Protein AF-A0A1I0E9F6-F1 (afdb_monomer_lite)

Structure (mmCIF, N/CA/C/O backbone):
data_AF-A0A1I0E9F6-F1
#
_entry.id   AF-A0A1I0E9F6-F1
#
loop_
_atom_site.group_PDB
_atom_site.id
_atom_site.type_symbol
_atom_site.label_atom_id
_atom_site.label_alt_id
_atom_site.label_comp_id
_atom_site.label_asym_id
_atom_site.label_entity_id
_atom_site.label_seq_id
_atom_site.pdbx_PDB_ins_code
_atom_site.Cartn_x
_atom_site.Cartn_y
_atom_site.Cartn_z
_atom_site.occupancy
_atom_site.B_iso_or_equiv
_atom_site.auth_seq_id
_atom_site.auth_comp_id
_atom_site.auth_asym_id
_atom_site.auth_atom_id
_atom_site.pdbx_PDB_model_num
ATOM 1 N N . MET A 1 1 ? 6.811 0.897 -11.372 1.00 76.19 1 MET A N 1
ATOM 2 C CA . MET A 1 1 ? 6.957 1.931 -10.322 1.00 76.19 1 MET A CA 1
ATOM 3 C C . MET A 1 1 ? 6.131 1.507 -9.110 1.00 76.19 1 MET A C 1
ATOM 5 O O . MET A 1 1 ? 5.126 0.849 -9.340 1.00 76.19 1 MET A O 1
ATOM 9 N N . PHE A 1 2 ? 6.549 1.784 -7.867 1.00 81.81 2 PHE A N 1
ATOM 10 C CA . PHE A 1 2 ? 5.741 1.463 -6.677 1.00 81.81 2 PHE A CA 1
ATOM 11 C C . PHE A 1 2 ? 4.905 2.675 -6.269 1.00 81.81 2 PHE A C 1
ATOM 13 O O . PHE A 1 2 ? 5.472 3.741 -6.035 1.00 81.81 2 PHE A O 1
ATOM 20 N N . SER A 1 3 ? 3.599 2.492 -6.107 1.00 83.69 3 SER A N 1
ATOM 21 C CA . SER A 1 3 ? 2.678 3.564 -5.709 1.00 83.69 3 SER A CA 1
ATOM 22 C C . SER A 1 3 ? 2.031 3.244 -4.370 1.00 83.69 3 SER A C 1
ATOM 24 O O . SER A 1 3 ? 1.724 2.088 -4.102 1.00 83.69 3 SER A O 1
ATOM 26 N N . VAL A 1 4 ? 1.814 4.251 -3.521 1.00 83.00 4 VAL A N 1
ATOM 27 C CA . VAL A 1 4 ? 1.089 4.079 -2.250 1.00 83.00 4 VAL A CA 1
ATOM 28 C C . VAL A 1 4 ? -0.264 4.765 -2.339 1.00 83.00 4 VAL A C 1
ATOM 30 O O . VAL A 1 4 ? -0.345 5.968 -2.592 1.00 83.00 4 VAL A O 1
ATOM 33 N N . ILE A 1 5 ? -1.318 4.000 -2.083 1.00 84.94 5 ILE A N 1
ATOM 34 C CA . ILE A 1 5 ? -2.711 4.429 -2.117 1.00 84.94 5 ILE A CA 1
ATOM 35 C C . ILE A 1 5 ? -3.287 4.320 -0.708 1.00 84.94 5 ILE A C 1
ATOM 37 O O . ILE A 1 5 ? -3.130 3.299 -0.041 1.00 84.94 5 ILE A O 1
ATOM 41 N N . LYS A 1 6 ? -3.978 5.361 -0.252 1.00 83.25 6 LYS A N 1
ATOM 42 C CA . LYS A 1 6 ? -4.794 5.329 0.963 1.00 83.25 6 LYS A CA 1
ATOM 43 C C . LYS A 1 6 ? -6.232 4.997 0.588 1.00 83.25 6 LYS A C 1
ATOM 45 O O . LYS A 1 6 ? -6.806 5.706 -0.226 1.00 83.25 6 LYS A O 1
ATOM 50 N N . LYS A 1 7 ? -6.802 3.961 1.203 1.00 78.94 7 LYS A N 1
ATOM 51 C CA . LYS A 1 7 ? -8.227 3.614 1.149 1.00 78.94 7 LYS A CA 1
ATOM 52 C C . LYS A 1 7 ? -8.850 3.944 2.510 1.00 78.94 7 LYS A C 1
ATOM 54 O O . LYS A 1 7 ? -8.357 3.489 3.544 1.00 78.94 7 LYS A O 1
ATOM 59 N N . THR A 1 8 ? -9.895 4.762 2.530 1.00 70.62 8 THR A N 1
ATOM 60 C CA . THR A 1 8 ? -10.669 5.060 3.746 1.00 70.62 8 THR A CA 1
ATOM 61 C C . THR A 1 8 ? -11.948 4.221 3.770 1.00 70.62 8 THR A C 1
ATOM 63 O O . THR A 1 8 ? -12.474 3.845 2.729 1.00 70.62 8 THR A O 1
ATOM 66 N N . ASN A 1 9 ? -12.450 3.883 4.962 1.00 63.16 9 ASN A N 1
ATOM 67 C CA . ASN A 1 9 ? -13.676 3.079 5.099 1.00 63.16 9 ASN A CA 1
ATOM 68 C C . ASN A 1 9 ? -14.961 3.878 4.804 1.00 63.16 9 ASN A C 1
ATOM 70 O O . ASN A 1 9 ? -16.017 3.281 4.630 1.00 63.16 9 ASN A O 1
ATOM 74 N N . ASN A 1 10 ? -14.880 5.211 4.716 1.00 63.31 10 ASN A N 1
ATOM 75 C CA . ASN A 1 10 ? -16.042 6.094 4.545 1.00 63.31 10 ASN A CA 1
ATOM 76 C C . ASN A 1 10 ? -16.424 6.349 3.074 1.00 63.31 10 ASN A C 1
ATOM 78 O O . ASN A 1 10 ? -17.231 7.229 2.791 1.00 63.31 10 ASN A O 1
ATOM 82 N N . GLY A 1 11 ? -15.855 5.597 2.134 1.00 55.47 11 GLY A N 1
ATOM 83 C CA . GLY A 1 11 ? -16.108 5.742 0.704 1.00 55.47 11 GLY A CA 1
ATOM 84 C C . GLY A 1 11 ? -14.909 5.273 -0.107 1.00 55.47 11 GLY A C 1
ATOM 85 O O . GLY A 1 11 ? -13.804 5.150 0.413 1.00 55.47 11 GLY A O 1
ATOM 86 N N . LEU A 1 12 ? -15.117 5.003 -1.393 1.00 51.84 12 LEU A N 1
ATOM 87 C CA . LEU A 1 12 ? -14.092 4.500 -2.313 1.00 51.84 12 LEU A CA 1
ATOM 88 C C . LEU A 1 12 ? -13.080 5.596 -2.713 1.00 51.84 12 LEU A C 1
ATOM 90 O O . LEU A 1 12 ? -12.671 5.685 -3.866 1.00 51.84 12 LEU A O 1
ATOM 94 N N . GLU A 1 13 ? -12.668 6.454 -1.779 1.00 59.38 13 GLU A N 1
ATOM 95 C CA . GLU A 1 13 ? -11.641 7.459 -2.030 1.00 59.38 13 GLU A CA 1
ATOM 96 C C . GLU A 1 13 ? -10.264 6.814 -1.896 1.00 59.38 13 GLU A C 1
ATOM 98 O O . GLU A 1 13 ? -9.713 6.630 -0.809 1.00 59.38 13 GLU A O 1
ATOM 103 N N . SER A 1 14 ? -9.726 6.421 -3.048 1.00 66.06 14 SER A N 1
ATOM 104 C CA . SER A 1 14 ? -8.343 5.985 -3.198 1.00 66.06 14 SER A CA 1
ATOM 105 C C . SER A 1 14 ? -7.468 7.211 -3.450 1.00 66.06 14 SER A C 1
ATOM 107 O O . SER A 1 14 ? -7.265 7.610 -4.594 1.00 66.06 14 SER A O 1
ATOM 109 N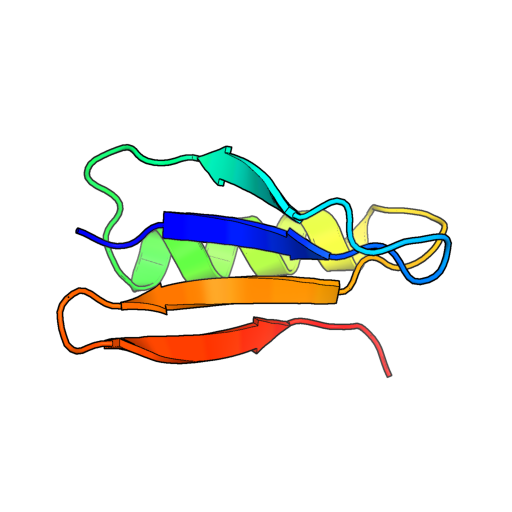 N . THR A 1 15 ? -6.950 7.839 -2.395 1.00 75.00 15 THR A N 1
ATOM 110 C CA . THR A 1 15 ? -5.993 8.944 -2.559 1.00 75.00 15 THR A CA 1
ATOM 111 C C . THR A 1 15 ? -4.602 8.371 -2.806 1.00 75.00 15 THR A C 1
ATOM 113 O O . THR A 1 15 ? -4.061 7.652 -1.960 1.00 75.00 15 THR A O 1
ATOM 116 N N . VAL A 1 16 ? -3.992 8.698 -3.946 1.00 79.00 16 VAL A N 1
ATOM 117 C CA . VAL A 1 16 ? -2.577 8.393 -4.190 1.00 79.00 16 VAL A CA 1
ATOM 118 C C . VAL A 1 16 ? -1.741 9.297 -3.289 1.00 79.00 16 VAL A C 1
ATOM 120 O O . VAL A 1 16 ? -1.704 10.509 -3.470 1.00 79.00 16 VAL A O 1
ATOM 123 N N . LEU A 1 17 ? -1.087 8.707 -2.291 1.00 78.56 17 LEU A N 1
ATOM 124 C CA . LEU A 1 17 ? -0.249 9.449 -1.350 1.00 78.56 17 LEU A CA 1
ATOM 125 C C . LEU A 1 17 ? 1.125 9.758 -1.939 1.00 78.56 17 LEU A C 1
ATOM 127 O O . LEU A 1 17 ? 1.727 10.775 -1.604 1.00 78.56 17 LEU A O 1
ATOM 131 N N . LYS A 1 18 ? 1.650 8.849 -2.770 1.00 77.31 18 LYS A N 1
ATOM 132 C CA . LYS A 1 18 ? 2.945 9.013 -3.430 1.00 77.31 18 LYS A CA 1
ATOM 133 C C .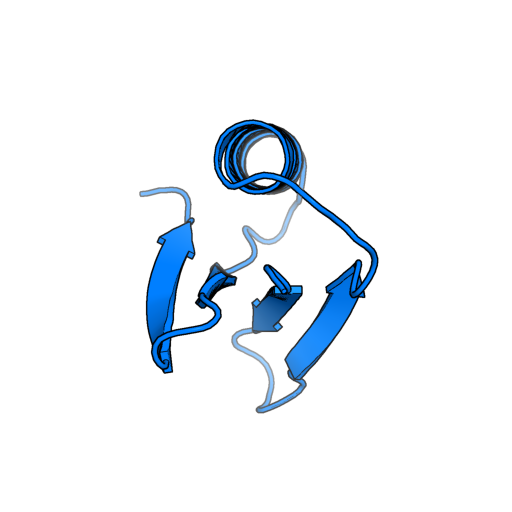 LYS A 1 18 ? 3.054 8.096 -4.642 1.00 77.31 18 LYS A C 1
ATOM 135 O O . LYS A 1 18 ? 2.846 6.888 -4.515 1.00 77.31 18 LYS A O 1
ATOM 140 N N . SER A 1 19 ? 3.390 8.682 -5.789 1.00 70.75 19 SER A N 1
ATOM 141 C CA . SER A 1 19 ? 3.513 7.995 -7.082 1.00 70.75 19 SER A CA 1
ATOM 142 C C . SER A 1 19 ? 4.932 8.055 -7.660 1.00 70.75 19 SER A C 1
ATOM 144 O O . SER A 1 19 ? 5.119 7.668 -8.806 1.00 70.75 19 SER A O 1
ATOM 146 N N . ASP A 1 20 ? 5.918 8.551 -6.907 1.00 65.94 20 ASP A N 1
ATOM 147 C CA . ASP A 1 20 ? 7.288 8.752 -7.403 1.00 65.94 20 ASP A CA 1
ATOM 148 C C . ASP A 1 20 ? 8.086 7.440 -7.448 1.00 65.94 20 ASP A C 1
ATOM 150 O O . ASP A 1 20 ? 7.583 6.400 -7.029 1.00 65.94 20 ASP A O 1
ATOM 154 N N . LEU A 1 21 ? 9.318 7.476 -7.987 1.00 70.12 21 LEU A N 1
ATOM 155 C CA . LEU A 1 21 ? 10.274 6.358 -8.116 1.00 70.12 21 LEU A CA 1
ATOM 156 C C . LEU A 1 21 ? 10.654 5.759 -6.744 1.00 70.12 21 LEU A C 1
ATOM 158 O O . LEU A 1 21 ? 11.798 5.810 -6.298 1.00 70.12 21 LEU A O 1
ATOM 162 N N . MET A 1 22 ? 9.683 5.205 -6.028 1.00 79.75 22 MET A N 1
ATOM 163 C CA . MET A 1 22 ? 9.878 4.572 -4.744 1.00 79.75 22 MET A CA 1
ATOM 164 C C . MET A 1 22 ? 10.403 3.168 -4.963 1.00 79.75 22 MET A C 1
ATOM 166 O O . MET A 1 22 ? 9.938 2.425 -5.825 1.00 79.75 22 MET A O 1
ATOM 170 N N . THR A 1 23 ? 11.357 2.785 -4.129 1.00 87.75 23 THR A N 1
ATOM 171 C CA . THR A 1 23 ? 11.731 1.382 -3.990 1.00 87.75 23 THR A CA 1
ATOM 172 C C . THR A 1 23 ? 10.699 0.678 -3.110 1.00 87.75 23 THR A C 1
ATOM 174 O O . THR A 1 23 ? 10.041 1.304 -2.272 1.00 87.75 23 THR A O 1
ATOM 177 N N . ARG A 1 24 ? 10.608 -0.653 -3.208 1.00 86.75 24 ARG A N 1
ATOM 178 C CA . ARG A 1 24 ? 9.776 -1.461 -2.298 1.00 86.75 24 ARG A CA 1
ATOM 179 C C . ARG A 1 24 ? 10.059 -1.145 -0.824 1.00 86.75 24 ARG A C 1
ATOM 181 O O . ARG A 1 24 ? 9.143 -1.041 -0.013 1.00 86.75 24 ARG A O 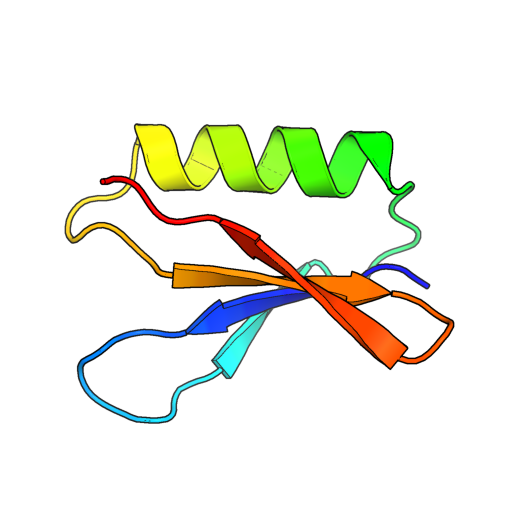1
ATOM 188 N N . LYS A 1 25 ? 11.338 -0.959 -0.470 1.00 89.56 25 LYS A N 1
ATOM 189 C CA . LYS A 1 25 ? 11.770 -0.667 0.905 1.00 89.56 25 LYS A CA 1
ATOM 190 C C . LYS A 1 25 ? 11.249 0.689 1.392 1.00 89.56 25 LYS A C 1
ATOM 192 O O . LYS A 1 25 ? 10.738 0.761 2.509 1.00 89.56 25 LYS A O 1
ATOM 197 N N . SER A 1 26 ? 11.341 1.740 0.572 1.00 88.88 26 SER A N 1
ATOM 198 C CA . SER A 1 26 ? 10.864 3.076 0.954 1.00 88.88 26 SER A CA 1
ATOM 199 C C . SER A 1 26 ? 9.338 3.131 1.058 1.00 88.88 26 SER A C 1
ATOM 201 O O . SER A 1 26 ? 8.827 3.676 2.034 1.00 88.88 26 SER A O 1
ATOM 203 N N . ALA A 1 27 ? 8.614 2.498 0.127 1.00 88.56 27 ALA A N 1
ATOM 204 C CA . ALA A 1 27 ? 7.152 2.420 0.164 1.00 88.56 27 ALA A CA 1
ATOM 205 C C . ALA A 1 27 ? 6.641 1.720 1.440 1.00 88.56 27 ALA A C 1
ATOM 207 O O . ALA A 1 27 ? 5.736 2.220 2.111 1.00 88.56 27 ALA A O 1
ATOM 208 N N . ARG A 1 28 ? 7.281 0.614 1.846 1.00 90.69 28 ARG A N 1
ATOM 209 C CA . ARG A 1 28 ? 6.960 -0.092 3.100 1.00 90.69 28 ARG A CA 1
ATOM 210 C C . ARG A 1 28 ? 7.229 0.749 4.343 1.00 90.69 28 ARG A C 1
ATOM 212 O O . ARG A 1 28 ? 6.406 0.770 5.254 1.00 90.69 28 ARG A O 1
ATOM 219 N N . HIS A 1 29 ? 8.380 1.422 4.402 1.00 90.75 29 HIS A N 1
ATOM 220 C CA . HIS A 1 29 ? 8.723 2.276 5.541 1.00 90.75 29 HIS A CA 1
ATOM 221 C C . HIS A 1 29 ? 7.732 3.441 5.683 1.00 90.75 29 HIS A C 1
ATOM 223 O O . HIS A 1 29 ? 7.259 3.719 6.784 1.00 90.75 29 HIS A O 1
ATOM 229 N N . PHE A 1 30 ? 7.347 4.052 4.558 1.00 88.50 30 PHE A N 1
ATOM 230 C CA . PHE A 1 30 ? 6.318 5.087 4.502 1.00 88.50 30 PHE A CA 1
ATOM 231 C C . PHE A 1 30 ? 4.968 4.588 5.034 1.00 88.50 30 PHE A C 1
ATOM 233 O O . PHE A 1 30 ? 4.406 5.207 5.938 1.00 88.50 30 PHE A O 1
ATOM 240 N N . CYS A 1 31 ? 4.486 3.438 4.545 1.00 88.12 31 CYS A N 1
ATOM 241 C CA . CYS A 1 31 ? 3.206 2.877 4.982 1.00 88.12 31 CYS A CA 1
ATOM 242 C C . CYS A 1 31 ? 3.186 2.576 6.484 1.00 88.12 31 CYS A C 1
ATOM 244 O O . CYS A 1 31 ? 2.250 2.975 7.172 1.00 88.12 31 CYS A O 1
ATOM 24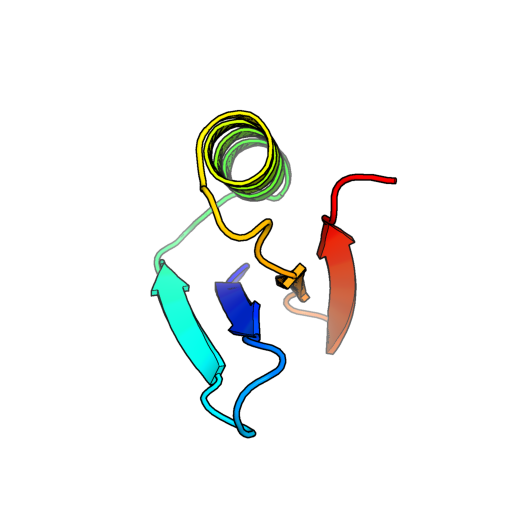6 N N . LYS A 1 32 ? 4.244 1.947 7.017 1.00 88.88 32 LYS A N 1
ATOM 247 C CA . LYS A 1 32 ? 4.376 1.684 8.461 1.00 88.88 32 LYS A CA 1
ATOM 248 C C . LYS A 1 32 ? 4.313 2.966 9.290 1.00 88.88 32 LYS A C 1
ATOM 250 O O . LYS A 1 32 ? 3.633 3.000 10.308 1.00 88.88 32 LYS A O 1
ATOM 255 N N . GLY A 1 33 ? 5.001 4.020 8.849 1.00 87.50 33 GLY A N 1
ATOM 256 C CA . GLY A 1 33 ? 5.001 5.303 9.548 1.00 87.50 33 GLY A CA 1
ATOM 257 C C . GLY A 1 33 ? 3.624 5.968 9.582 1.00 87.50 33 GLY A C 1
ATOM 258 O O . GLY A 1 33 ? 3.260 6.541 10.603 1.00 87.50 33 GLY A O 1
ATOM 259 N N . ILE A 1 34 ? 2.858 5.896 8.490 1.00 85.44 34 ILE A N 1
ATOM 260 C CA . ILE A 1 34 ? 1.504 6.466 8.442 1.00 85.44 34 ILE A CA 1
ATOM 261 C C . ILE A 1 34 ? 0.531 5.650 9.288 1.00 85.44 34 ILE A C 1
ATOM 263 O O . ILE A 1 34 ? -0.171 6.240 10.102 1.00 85.44 34 ILE A O 1
ATOM 267 N N . VAL A 1 35 ? 0.505 4.322 9.134 1.00 85.31 35 VAL A N 1
ATOM 268 C CA . VAL A 1 35 ? -0.401 3.452 9.905 1.00 85.31 35 VAL A CA 1
ATOM 269 C C . VAL A 1 35 ? -0.179 3.616 11.409 1.00 85.31 35 VAL A C 1
ATOM 271 O O . VAL A 1 35 ? -1.146 3.710 12.149 1.00 85.31 35 VAL A O 1
ATOM 274 N N . ALA A 1 36 ? 1.072 3.752 11.860 1.00 84.69 36 ALA A N 1
ATOM 275 C CA . ALA A 1 36 ? 1.386 3.934 13.278 1.00 84.69 36 ALA A CA 1
ATOM 276 C C . ALA A 1 36 ? 0.971 5.300 13.864 1.00 84.69 36 ALA A C 1
ATOM 278 O O . ALA A 1 36 ? 0.970 5.457 15.081 1.00 84.69 36 ALA A O 1
ATOM 279 N N . ARG A 1 37 ? 0.696 6.313 13.029 1.00 82.44 37 ARG A N 1
ATOM 280 C CA . ARG A 1 37 ? 0.441 7.697 13.480 1.00 82.44 37 ARG A CA 1
ATOM 281 C C . ARG A 1 37 ? -0.952 8.223 13.153 1.00 82.44 37 ARG A C 1
ATOM 283 O O . ARG A 1 37 ? -1.357 9.234 13.717 1.00 82.44 37 ARG A O 1
ATOM 290 N N . ALA A 1 38 ? -1.649 7.617 12.200 1.00 77.50 38 ALA A N 1
ATOM 291 C CA . ALA A 1 38 ? -2.917 8.129 11.704 1.00 77.50 38 ALA A CA 1
ATOM 292 C C . ALA A 1 38 ? -4.102 7.609 12.534 1.00 77.50 38 ALA A C 1
ATOM 294 O O . ALA A 1 38 ? -4.213 6.413 12.779 1.00 77.50 38 ALA A O 1
ATOM 295 N N . ASN A 1 39 ? -5.001 8.521 12.914 1.00 70.69 39 ASN A N 1
ATOM 296 C CA . ASN A 1 39 ? -6.281 8.232 13.558 1.00 70.69 39 ASN A CA 1
ATOM 297 C C . ASN A 1 39 ? -7.397 8.9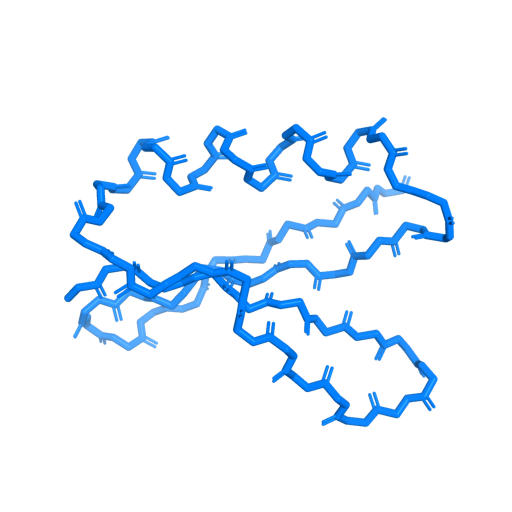79 12.787 1.00 70.69 39 ASN A C 1
ATOM 299 O O . ASN A 1 39 ? -7.296 10.204 12.667 1.00 70.69 39 ASN A O 1
ATOM 303 N N . PRO A 1 40 ? -8.419 8.306 12.222 1.00 72.62 40 PRO A N 1
ATOM 304 C CA . PRO A 1 40 ? -8.655 6.861 12.257 1.00 72.62 40 PRO A CA 1
ATOM 305 C C . PRO A 1 40 ? -7.599 6.075 11.476 1.00 72.62 40 PRO A C 1
ATOM 307 O O . PRO A 1 40 ? -6.982 6.600 10.544 1.00 72.62 40 PRO A O 1
ATOM 310 N N . GLU A 1 41 ? -7.402 4.817 11.869 1.00 73.62 41 GLU A N 1
ATOM 311 C CA . GLU A 1 41 ? -6.406 3.925 11.275 1.00 73.62 41 GLU A CA 1
ATOM 312 C C . GLU A 1 41 ? -6.688 3.717 9.777 1.00 73.62 41 GLU A C 1
ATOM 314 O O . GLU A 1 41 ? -7.735 3.182 9.400 1.00 73.62 41 GLU A O 1
ATOM 319 N N . PRO A 1 42 ? -5.792 4.165 8.881 1.00 82.50 42 PRO A N 1
ATOM 320 C CA . PRO A 1 42 ? -6.028 4.079 7.453 1.00 82.50 42 PRO A CA 1
ATOM 321 C C . PRO A 1 42 ? -5.619 2.707 6.917 1.00 82.50 42 PRO A C 1
ATOM 323 O O . PRO A 1 42 ? -4.600 2.144 7.321 1.00 82.50 42 PRO A O 1
ATOM 326 N N . ARG A 1 43 ? -6.341 2.224 5.902 1.00 86.75 43 ARG A N 1
ATOM 327 C CA . ARG A 1 43 ? -5.887 1.106 5.074 1.00 86.75 43 ARG A CA 1
ATOM 328 C C . ARG A 1 43 ? -5.007 1.646 3.952 1.00 86.75 43 ARG A C 1
ATOM 330 O O . ARG A 1 43 ? -5.481 2.353 3.067 1.00 86.75 43 ARG A O 1
ATOM 337 N N . LEU A 1 44 ? -3.722 1.318 3.965 1.00 88.56 44 LEU A N 1
ATOM 338 C CA . LEU A 1 44 ? -2.786 1.676 2.901 1.00 88.56 44 LEU A CA 1
ATOM 339 C C . LEU A 1 44 ? -2.515 0.475 2.001 1.00 88.56 44 LEU A C 1
ATOM 341 O O . LEU A 1 44 ? -2.468 -0.663 2.462 1.00 88.56 44 LEU A O 1
ATOM 345 N N . VAL A 1 45 ? -2.317 0.733 0.715 1.00 89.62 45 VAL A N 1
ATOM 346 C CA . VAL A 1 45 ? -2.007 -0.277 -0.295 1.00 89.62 45 VAL A CA 1
ATOM 347 C C . VAL A 1 45 ? -0.787 0.175 -1.081 1.00 89.62 45 VAL A C 1
ATOM 349 O O . VAL A 1 45 ? -0.767 1.287 -1.604 1.00 89.62 45 VAL A O 1
ATO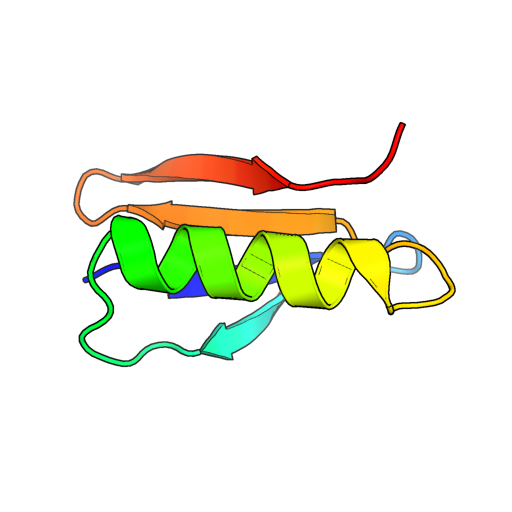M 352 N N . ILE A 1 46 ? 0.227 -0.680 -1.171 1.00 90.44 46 ILE A N 1
ATOM 353 C CA . ILE A 1 46 ? 1.342 -0.504 -2.099 1.00 90.44 46 ILE A CA 1
ATOM 354 C C . ILE A 1 46 ? 1.001 -1.265 -3.375 1.00 90.44 46 ILE A C 1
ATOM 356 O O . ILE A 1 46 ? 0.853 -2.482 -3.326 1.00 90.44 46 ILE A O 1
ATOM 360 N N . VAL A 1 47 ? 0.912 -0.568 -4.504 1.00 89.19 47 VAL A N 1
ATOM 361 C CA . VAL A 1 47 ? 0.754 -1.173 -5.830 1.00 89.19 47 VAL A CA 1
ATOM 362 C C . VAL A 1 47 ? 2.133 -1.350 -6.448 1.00 89.19 47 VAL A C 1
ATOM 364 O O . VAL A 1 47 ? 2.904 -0.393 -6.571 1.00 89.19 47 VAL A O 1
ATOM 367 N N . HIS A 1 48 ? 2.458 -2.588 -6.793 1.00 88.81 48 HIS A N 1
ATOM 368 C CA . HIS A 1 48 ? 3.717 -2.963 -7.411 1.00 88.81 48 HIS A CA 1
ATOM 369 C C . HIS A 1 48 ? 3.677 -2.786 -8.940 1.00 88.81 48 HIS A C 1
ATOM 371 O O . HIS A 1 48 ? 2.600 -2.756 -9.535 1.00 88.81 48 HIS A O 1
ATOM 377 N N . PRO A 1 49 ? 4.845 -2.720 -9.611 1.00 84.81 49 PRO A N 1
ATOM 378 C CA . PRO A 1 49 ? 4.909 -2.646 -11.073 1.00 84.81 49 PRO A CA 1
ATOM 379 C C . PRO A 1 49 ? 4.296 -3.861 -11.790 1.00 84.81 49 PRO A C 1
ATOM 381 O O . PRO A 1 49 ? 3.888 -3.738 -12.937 1.00 84.81 49 PRO A O 1
ATOM 384 N N . ASP A 1 50 ? 4.272 -5.017 -11.128 1.00 88.75 50 ASP A N 1
ATOM 385 C CA . ASP A 1 50 ? 3.718 -6.288 -11.614 1.00 88.75 50 ASP A CA 1
ATOM 386 C C . ASP A 1 50 ? 2.219 -6.452 -11.289 1.00 88.75 50 ASP A C 1
ATOM 388 O O . ASP A 1 50 ? 1.640 -7.500 -11.561 1.00 88.75 50 ASP A O 1
ATOM 392 N N . GLY A 1 51 ? 1.584 -5.422 -10.717 1.00 83.25 51 GLY A N 1
ATOM 393 C CA . GLY A 1 51 ? 0.167 -5.430 -10.348 1.00 83.25 51 GLY A CA 1
ATOM 394 C C . GLY A 1 51 ? -0.136 -6.057 -8.985 1.00 83.25 51 GLY A C 1
ATOM 395 O O . GLY A 1 51 ? -1.299 -6.103 -8.592 1.00 83.25 51 GLY A O 1
ATOM 396 N N . VAL A 1 52 ? 0.874 -6.510 -8.235 1.00 89.88 52 VAL A N 1
ATOM 397 C CA . VAL A 1 52 ? 0.676 -7.038 -6.877 1.00 89.88 52 VAL A CA 1
ATOM 398 C C . VAL A 1 52 ? 0.336 -5.908 -5.897 1.00 89.88 52 VAL A C 1
ATOM 400 O O . VAL A 1 52 ? 0.963 -4.847 -5.903 1.00 89.88 52 VAL A O 1
ATOM 403 N N . GLU A 1 53 ? -0.634 -6.149 -5.012 1.00 90.75 53 GLU A N 1
ATOM 404 C CA . GLU A 1 53 ? -1.003 -5.231 -3.930 1.00 90.75 53 GLU A CA 1
ATOM 405 C C . GLU A 1 53 ? -0.494 -5.736 -2.566 1.00 90.75 53 GLU A C 1
ATOM 407 O O . GLU A 1 53 ? -0.816 -6.845 -2.141 1.00 90.75 53 GLU A O 1
ATOM 412 N N . GLU A 1 54 ? 0.259 -4.906 -1.834 1.00 90.56 54 GLU A N 1
ATOM 413 C CA . GLU A 1 54 ? 0.600 -5.144 -0.422 1.00 90.56 54 GLU A CA 1
ATOM 414 C C . GLU A 1 54 ? -0.237 -4.233 0.489 1.00 90.56 54 GLU A C 1
ATOM 416 O O . GLU A 1 54 ? -0.179 -3.009 0.370 1.00 90.56 54 GLU A O 1
ATOM 421 N N . VAL A 1 55 ? -0.991 -4.809 1.432 1.00 90.06 55 VAL A N 1
ATOM 422 C CA . VAL A 1 55 ? -1.892 -4.061 2.328 1.00 90.06 55 VAL A CA 1
ATOM 423 C C . VAL A 1 55 ? -1.241 -3.805 3.689 1.00 90.06 55 VAL A C 1
ATOM 425 O O . VAL A 1 55 ? -0.694 -4.713 4.311 1.00 90.06 55 VAL A O 1
ATOM 428 N N . PHE A 1 56 ? -1.353 -2.568 4.172 1.00 88.50 56 PHE A N 1
ATOM 429 C CA . PHE A 1 56 ? -0.895 -2.110 5.480 1.00 88.50 56 PHE A CA 1
ATOM 430 C C . PHE A 1 56 ? -2.068 -1.494 6.244 1.00 88.50 56 PHE A C 1
ATOM 432 O O . PHE A 1 56 ? -2.630 -0.487 5.824 1.00 88.50 56 PHE A O 1
ATOM 439 N N . GLN A 1 57 ? -2.420 -2.096 7.373 1.00 84.50 57 GLN A N 1
ATOM 440 C CA . GLN A 1 57 ? -3.443 -1.627 8.308 1.00 84.50 57 GLN A CA 1
ATOM 441 C C . GLN A 1 57 ? -3.028 -2.067 9.718 1.00 84.50 57 GLN A C 1
ATOM 443 O O . GLN A 1 57 ? -2.347 -3.092 9.846 1.00 84.50 57 GLN A O 1
ATOM 448 N N . ASN A 1 58 ? -3.381 -1.300 10.751 1.00 72.94 58 ASN A N 1
ATOM 449 C CA . ASN A 1 58 ? -3.232 -1.776 12.126 1.00 72.94 58 ASN A CA 1
ATOM 450 C C . ASN A 1 58 ? -4.297 -2.854 12.397 1.00 72.94 58 ASN A C 1
ATOM 452 O O . ASN A 1 58 ? -5.301 -2.930 11.684 1.00 72.94 58 ASN A O 1
ATOM 456 N N . LYS A 1 59 ? -4.005 -3.754 13.339 1.00 60.72 59 LYS A N 1
ATOM 457 C CA . LYS A 1 59 ? -4.907 -4.835 13.757 1.00 60.72 59 LYS A CA 1
ATOM 458 C C . LYS A 1 59 ? -5.685 -4.428 14.993 1.00 60.72 59 LYS A C 1
ATOM 460 O O . LYS A 1 59 ? -5.038 -3.819 15.872 1.00 60.72 59 LYS A O 1
#

Sequence (59 aa):
MFSVIKKTNNGLESTVLKSDLMTRKSARHFCKGIVARANPEPRLVIVHPDGVEEVFQNK

Organism: NCBI:txid917

Foldseek 3Di:
DKWKWWQDPVDRDTDTPDDDPDDPVRNVVVLVVCQVPDPVRIWMWIQDPVRDIDIDTDD

Radius of gyration: 10.77 Å; chains: 1; bounding box: 28×16×25 Å

Secondary structure (DSSP, 8-state):
-EEEEEE-TTSS-EEEEEEEEE-HHHHHHHHHHHHTT-SS--EEEEEPTTS-EEEE---

pLDDT: mean 80.46, std 9.92, range [51.84, 90.75]